Protein AF-F4B490-F1 (afdb_monomer)

pLDDT: mean 90.3, std 10.62, range [52.94, 97.56]

Mean predicted aligned error: 4.83 Å

Foldseek 3Di:
DPFPKDKAKKKFKAFPVRDGPDIDRDPVVRVVVCVVVVHDPVGIDIDIDIDIDGD

Radius of gyration: 13.54 Å; Cα contacts (8 Å, |Δi|>4): 91; chains: 1; bounding box: 32×14×41 Å

Nearest PDB structures (foldseek):
  1k25-assembly4_D  TM=4.438E-01  e=3.889E+00  Streptococcus pneumoniae
  1ywl-assembly1_A  TM=3.295E-01  e=5.778E+00  Enterococcus faecalis
  8eao-assembly1_F  TM=2.983E-01  e=6.846E+00  Salmonella phage P22
  4les-assembly1_A  TM=2.894E-01  e=8.113E+00  Bacillus anthracis

Structure (mmCIF, N/CA/C/O backbone):
data_AF-F4B490-F1
#
_entry.id   AF-F4B490-F1
#
loop_
_atom_site.group_PDB
_atom_site.id
_atom_site.type_symbol
_atom_site.label_atom_id
_atom_site.label_alt_id
_atom_site.label_comp_id
_atom_site.label_asym_id
_atom_site.label_entity_id
_atom_site.label_seq_id
_atom_site.pdbx_PDB_ins_code
_atom_site.Cartn_x
_atom_site.Cartn_y
_atom_site.Cartn_z
_atom_site.occupancy
_atom_site.B_iso_or_equiv
_atom_site.auth_seq_id
_atom_site.auth_comp_id
_atom_site.auth_asym_id
_atom_site.auth_atom_id
_atom_site.pdbx_PDB_model_num
ATOM 1 N N . MET A 1 1 ? 19.028 3.181 -32.601 1.00 52.94 1 MET A N 1
ATOM 2 C CA . MET A 1 1 ? 19.278 3.044 -31.152 1.00 52.94 1 MET A CA 1
ATOM 3 C C . MET A 1 1 ? 18.140 2.222 -30.584 1.00 52.94 1 MET A C 1
ATOM 5 O O . MET A 1 1 ? 16.998 2.605 -30.786 1.00 52.94 1 MET A O 1
ATOM 9 N N . SER A 1 2 ? 18.423 1.062 -29.999 1.00 62.34 2 SER A N 1
ATOM 10 C CA . SER A 1 2 ? 17.414 0.260 -29.303 1.00 62.34 2 SER A CA 1
ATOM 11 C C . SER A 1 2 ? 17.016 0.988 -28.018 1.00 62.34 2 SER A C 1
ATOM 13 O O . SER A 1 2 ? 17.874 1.204 -27.165 1.00 62.34 2 SER A O 1
ATOM 1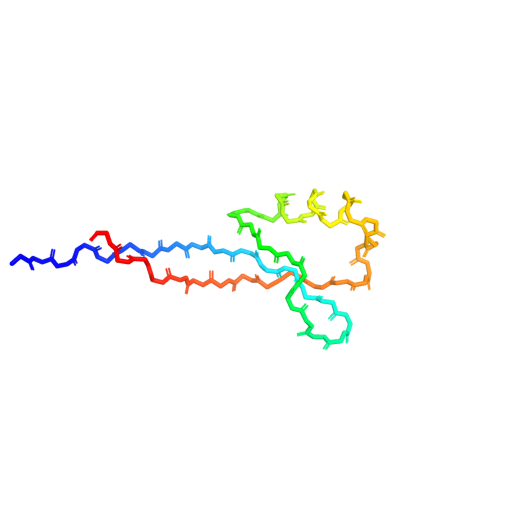5 N N . GLU A 1 3 ? 15.751 1.408 -27.909 1.00 64.00 3 GLU A N 1
ATOM 16 C CA . GLU A 1 3 ? 15.200 1.937 -26.655 1.00 64.00 3 GLU A CA 1
ATOM 17 C C . GLU A 1 3 ? 15.377 0.856 -25.577 1.00 64.00 3 GLU A C 1
ATOM 19 O O . GLU A 1 3 ? 14.837 -0.246 -25.702 1.00 64.00 3 GLU A O 1
ATOM 24 N N . ASN A 1 4 ? 16.171 1.139 -24.541 1.00 74.00 4 ASN A N 1
ATOM 25 C CA . ASN A 1 4 ? 16.283 0.245 -23.395 1.00 74.00 4 ASN A CA 1
ATOM 26 C C . ASN A 1 4 ? 14.994 0.371 -22.586 1.00 74.00 4 ASN A C 1
ATOM 28 O O . ASN A 1 4 ? 14.787 1.317 -21.829 1.00 74.00 4 ASN A O 1
ATOM 32 N N . ILE A 1 5 ? 14.099 -0.587 -22.793 1.00 74.38 5 ILE A N 1
ATOM 33 C CA . ILE A 1 5 ? 12.869 -0.703 -22.027 1.00 74.38 5 ILE A CA 1
ATOM 34 C C . ILE A 1 5 ? 13.220 -1.302 -20.666 1.00 74.38 5 ILE A C 1
ATOM 36 O O . 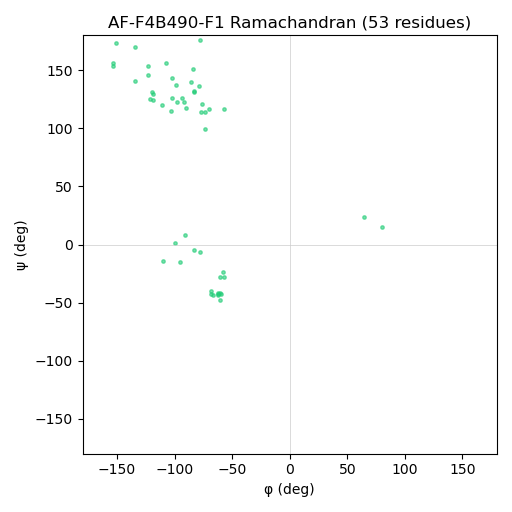ILE A 1 5 ? 13.609 -2.469 -20.583 1.00 74.38 5 ILE A O 1
ATOM 40 N N . LYS A 1 6 ? 13.048 -0.529 -19.591 1.00 81.81 6 LYS A N 1
ATOM 41 C CA . LYS A 1 6 ? 13.190 -1.033 -18.225 1.00 81.81 6 LYS A CA 1
ATOM 42 C C . LYS A 1 6 ? 11.812 -1.370 -17.669 1.00 81.81 6 LYS A C 1
ATOM 44 O O . LYS A 1 6 ? 10.928 -0.521 -17.619 1.00 81.81 6 LYS A O 1
ATOM 49 N N . LEU A 1 7 ? 11.617 -2.614 -17.244 1.00 84.06 7 LEU A N 1
ATOM 50 C CA . LEU A 1 7 ? 10.414 -3.016 -16.516 1.00 84.06 7 LEU A CA 1
ATOM 51 C C . LEU A 1 7 ? 10.674 -2.861 -15.020 1.00 84.06 7 LEU A C 1
ATOM 53 O O . LEU A 1 7 ? 11.614 -3.451 -14.487 1.00 84.06 7 LEU A O 1
ATOM 57 N N . VAL A 1 8 ? 9.846 -2.067 -14.346 1.00 88.56 8 VAL A N 1
ATOM 58 C CA . VAL A 1 8 ? 9.948 -1.807 -12.909 1.00 88.56 8 VAL A CA 1
ATOM 59 C C . VAL A 1 8 ? 8.672 -2.271 -12.228 1.00 88.56 8 VAL A C 1
ATOM 61 O O . VAL A 1 8 ? 7.561 -1.962 -12.659 1.00 88.56 8 VAL A O 1
ATOM 64 N N . ARG A 1 9 ? 8.828 -3.036 -11.149 1.00 91.75 9 ARG A N 1
ATOM 65 C CA . ARG A 1 9 ? 7.711 -3.429 -10.296 1.00 91.75 9 ARG A CA 1
ATOM 66 C C . ARG A 1 9 ? 7.426 -2.305 -9.301 1.00 91.75 9 ARG A C 1
ATOM 68 O O . ARG A 1 9 ? 8.343 -1.815 -8.649 1.00 91.75 9 ARG A O 1
ATOM 75 N N . LYS A 1 10 ? 6.160 -1.919 -9.190 1.00 94.81 10 LYS A N 1
ATOM 76 C CA . LYS A 1 10 ? 5.652 -0.952 -8.214 1.00 94.81 10 LYS A CA 1
ATOM 77 C C . LYS A 1 10 ? 4.544 -1.590 -7.387 1.00 94.81 10 LYS A C 1
ATOM 79 O O . LYS A 1 10 ? 3.858 -2.502 -7.852 1.00 94.81 10 LYS A O 1
ATOM 84 N N . TYR A 1 11 ? 4.370 -1.085 -6.178 1.00 96.88 11 TYR A N 1
ATOM 85 C CA . TYR A 1 11 ? 3.338 -1.496 -5.238 1.00 96.88 11 TYR A CA 1
ATOM 86 C C . TYR A 1 11 ? 2.453 -0.287 -4.954 1.00 96.88 11 TYR A C 1
ATOM 88 O O . TYR A 1 11 ? 2.964 0.795 -4.678 1.00 96.88 11 TYR A O 1
ATOM 96 N N . LEU A 1 12 ? 1.140 -0.453 -5.080 1.00 96.88 12 LEU A N 1
ATOM 97 C CA . LEU A 1 12 ? 0.152 0.612 -4.932 1.00 96.88 12 LEU A CA 1
ATOM 98 C C . LEU A 1 12 ? -0.780 0.273 -3.776 1.00 96.88 12 LEU A C 1
ATOM 100 O O . LEU A 1 12 ? -1.407 -0.784 -3.814 1.00 96.88 12 LEU A O 1
ATOM 104 N N . ALA A 1 13 ? -0.904 1.161 -2.791 1.00 97.56 13 ALA A N 1
ATOM 105 C CA . ALA A 1 13 ? -1.959 1.046 -1.789 1.00 97.56 13 ALA A CA 1
ATOM 106 C C . ALA A 1 13 ? -3.257 1.641 -2.331 1.00 97.56 13 ALA A C 1
ATOM 108 O O . ALA A 1 13 ? -3.257 2.767 -2.840 1.00 97.56 13 ALA A O 1
ATOM 109 N N . ILE A 1 14 ? -4.349 0.897 -2.186 1.00 97.25 14 ILE A N 1
ATOM 110 C CA . ILE A 1 14 ? -5.686 1.285 -2.622 1.00 97.25 14 ILE A CA 1
ATOM 111 C C . ILE A 1 14 ? -6.631 1.279 -1.428 1.00 97.25 14 ILE A C 1
ATOM 113 O O . ILE A 1 14 ? -6.727 0.266 -0.741 1.00 97.25 14 ILE A O 1
ATOM 117 N N . ASP A 1 15 ? -7.312 2.399 -1.186 1.00 95.06 15 ASP A N 1
ATOM 118 C CA . ASP A 1 15 ? -8.291 2.526 -0.102 1.00 95.06 15 ASP A CA 1
ATOM 119 C C . ASP A 1 15 ? -9.646 1.865 -0.435 1.00 95.06 15 ASP A C 1
ATOM 121 O O . ASP A 1 15 ? -9.895 1.388 -1.546 1.00 95.06 15 ASP A O 1
ATOM 125 N N . GLU A 1 16 ? -10.563 1.867 0.533 1.00 92.38 16 GLU A N 1
ATOM 126 C CA . GLU A 1 16 ? -11.928 1.334 0.389 1.00 92.38 16 GLU A CA 1
ATOM 127 C C . GLU A 1 16 ? -12.754 1.991 -0.735 1.00 92.38 16 GLU A C 1
ATOM 129 O O . GLU A 1 16 ? -13.663 1.374 -1.292 1.00 92.38 16 GLU A O 1
ATOM 134 N N . ASN A 1 17 ? -12.401 3.219 -1.119 1.00 94.88 17 ASN A N 1
ATOM 135 C CA . ASN A 1 17 ? -13.034 3.973 -2.199 1.00 94.88 17 ASN A CA 1
ATOM 136 C C . ASN A 1 17 ? -12.347 3.740 -3.555 1.00 94.88 17 ASN A C 1
ATOM 138 O O . ASN A 1 17 ? -12.694 4.386 -4.544 1.00 94.88 17 ASN A O 1
ATOM 142 N N . ARG A 1 18 ? -11.404 2.791 -3.620 1.00 91.75 18 ARG A N 1
ATOM 143 C CA . ARG A 1 18 ? -10.596 2.445 -4.796 1.00 91.75 18 ARG A CA 1
ATOM 144 C C . ARG A 1 18 ? -9.658 3.558 -5.266 1.00 91.75 18 ARG A C 1
ATOM 146 O O . ARG A 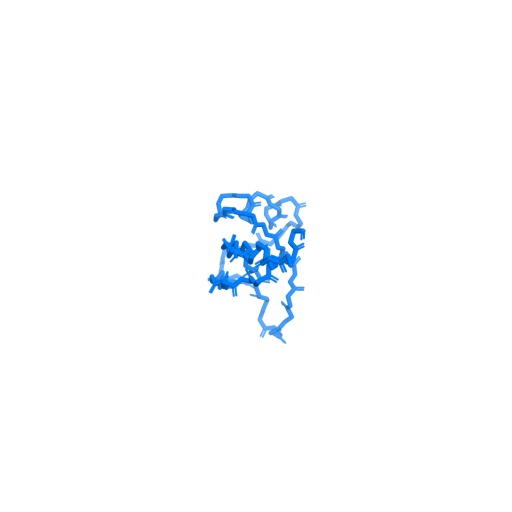1 18 ? -9.243 3.561 -6.426 1.00 91.75 18 ARG A O 1
ATOM 153 N N . ASN A 1 19 ? -9.283 4.476 -4.381 1.00 95.62 19 ASN A N 1
ATOM 154 C CA . ASN A 1 19 ? -8.287 5.497 -4.681 1.00 95.62 19 ASN A CA 1
ATOM 155 C C . ASN A 1 19 ? -6.882 4.958 -4.429 1.00 95.62 19 ASN A C 1
ATOM 157 O O . ASN A 1 19 ? -6.632 4.310 -3.414 1.00 95.62 19 ASN A O 1
ATOM 161 N N . ILE A 1 20 ? -5.940 5.290 -5.315 1.00 96.00 20 ILE A N 1
ATOM 162 C CA . ILE A 1 20 ? -4.518 5.055 -5.056 1.00 96.00 20 ILE A CA 1
ATOM 163 C C . ILE A 1 20 ? -4.058 6.087 -4.029 1.00 96.00 20 ILE A C 1
ATOM 165 O O . ILE A 1 20 ? -4.020 7.285 -4.309 1.00 96.00 20 ILE A O 1
ATOM 169 N N . VAL A 1 21 ? -3.694 5.613 -2.845 1.00 96.62 21 VAL A N 1
ATOM 170 C CA . VAL A 1 21 ? -3.319 6.460 -1.707 1.00 96.62 21 VAL A CA 1
ATOM 171 C C . VAL A 1 21 ? -1.830 6.383 -1.380 1.00 96.62 21 VAL A C 1
ATOM 173 O O . VAL A 1 21 ? -1.324 7.261 -0.683 1.00 96.62 21 VAL A O 1
ATOM 176 N N . ALA A 1 22 ? -1.093 5.407 -1.915 1.00 96.88 22 ALA A N 1
ATOM 177 C CA . ALA A 1 22 ? 0.370 5.365 -1.868 1.00 96.88 22 ALA A CA 1
ATOM 178 C C . ALA A 1 22 ? 0.953 4.564 -3.044 1.00 96.88 22 ALA A C 1
ATOM 180 O O . ALA A 1 22 ? 0.288 3.688 -3.593 1.00 96.88 22 ALA A O 1
ATOM 181 N N . GLU A 1 23 ? 2.206 4.851 -3.396 1.00 96.75 23 GLU A N 1
ATOM 182 C CA . GLU A 1 23 ? 3.020 4.082 -4.343 1.00 96.75 23 GLU A CA 1
ATOM 183 C C . GLU A 1 23 ? 4.417 3.875 -3.742 1.00 96.75 23 GLU A C 1
ATOM 185 O O . GLU A 1 23 ? 4.958 4.793 -3.127 1.00 96.75 23 GLU A O 1
ATOM 190 N N . GLY A 1 24 ? 4.993 2.690 -3.939 1.00 95.44 24 GLY A N 1
ATOM 191 C CA . GLY A 1 24 ? 6.344 2.339 -3.507 1.00 95.44 24 GLY A CA 1
ATOM 192 C C . GLY A 1 24 ? 6.995 1.292 -4.412 1.00 95.44 24 GLY A C 1
ATOM 193 O O . GLY A 1 24 ? 6.380 0.753 -5.339 1.00 95.44 24 GLY A O 1
ATOM 194 N N . ASN A 1 25 ? 8.270 1.014 -4.161 1.00 94.88 25 ASN A N 1
ATOM 195 C CA . ASN A 1 25 ? 9.083 0.029 -4.877 1.00 94.88 25 ASN A CA 1
ATOM 196 C C . ASN A 1 25 ? 9.122 -1.330 -4.168 1.00 94.88 25 ASN A C 1
ATOM 198 O O . ASN A 1 25 ? 9.492 -2.326 -4.790 1.00 94.88 25 ASN A O 1
ATOM 202 N N . SER A 1 26 ? 8.714 -1.387 -2.901 1.00 95.31 26 SER A N 1
ATOM 203 C CA . SER A 1 26 ? 8.492 -2.626 -2.157 1.00 95.31 26 SER A CA 1
ATOM 204 C C . SER A 1 26 ? 7.169 -2.583 -1.394 1.00 95.31 26 SER A C 1
ATOM 206 O O . SER A 1 26 ? 6.504 -1.548 -1.319 1.00 95.31 26 SER A O 1
ATOM 208 N N . TRP A 1 27 ? 6.776 -3.732 -0.853 1.00 94.81 27 TRP A N 1
ATOM 209 C CA . TRP A 1 27 ? 5.580 -3.839 -0.027 1.00 94.81 27 TRP A CA 1
ATOM 210 C C . TRP A 1 27 ? 5.764 -3.099 1.303 1.00 94.81 27 TRP A C 1
ATOM 212 O O . TRP A 1 27 ? 4.886 -2.354 1.725 1.00 94.81 27 TRP A O 1
ATOM 222 N N . GLU A 1 28 ? 6.938 -3.249 1.911 1.00 95.75 28 GLU A N 1
ATOM 223 C CA . GLU A 1 28 ? 7.328 -2.638 3.182 1.00 95.75 28 GLU A CA 1
ATOM 224 C C . GLU A 1 28 ? 7.339 -1.109 3.084 1.00 95.75 28 GLU A C 1
ATOM 226 O O . GLU A 1 28 ? 6.816 -0.434 3.965 1.00 95.75 28 GLU A O 1
ATOM 231 N N . GLU A 1 29 ? 7.851 -0.554 1.977 1.00 97.19 29 GLU A N 1
ATOM 232 C CA . GLU A 1 29 ? 7.829 0.893 1.732 1.00 97.19 29 GLU A CA 1
ATOM 233 C C . GLU A 1 29 ? 6.389 1.426 1.709 1.00 97.19 29 GLU A C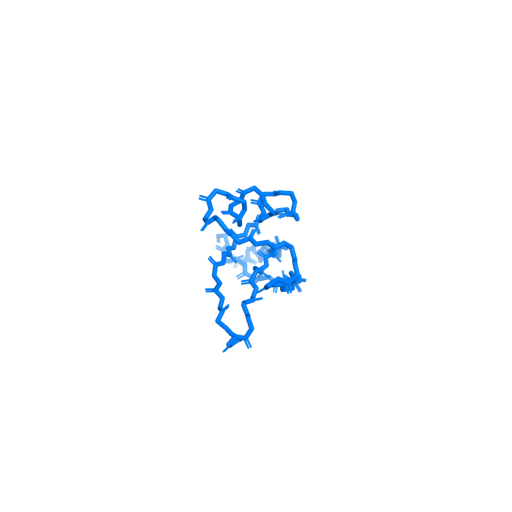 1
ATOM 235 O O . GLU A 1 29 ? 6.090 2.465 2.299 1.00 97.19 29 GLU A O 1
ATOM 240 N N . VAL A 1 30 ? 5.474 0.700 1.060 1.00 97.38 30 VAL A N 1
ATOM 241 C CA . VAL A 1 30 ? 4.058 1.077 1.020 1.00 97.38 30 VAL A CA 1
ATOM 242 C C . VAL A 1 30 ? 3.421 0.970 2.403 1.00 97.38 30 VAL A C 1
ATOM 244 O O . VAL A 1 30 ? 2.705 1.889 2.797 1.00 97.38 30 VAL A O 1
ATOM 247 N N . GLU A 1 31 ? 3.690 -0.092 3.163 1.00 96.00 31 GLU A N 1
ATOM 248 C CA . GLU A 1 31 ? 3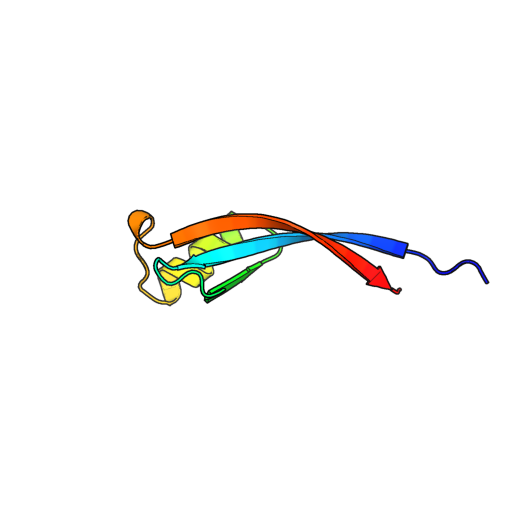.159 -0.239 4.524 1.00 96.00 31 GLU A CA 1
ATOM 249 C C . GLU A 1 31 ? 3.657 0.875 5.458 1.00 96.00 31 GLU A C 1
ATOM 251 O O . GLU A 1 31 ? 2.838 1.476 6.155 1.00 96.00 31 GLU A O 1
ATOM 256 N N . GLU A 1 32 ? 4.940 1.251 5.396 1.00 97.12 32 GLU A N 1
ATOM 257 C CA . GLU A 1 32 ? 5.479 2.390 6.152 1.00 97.12 32 GLU A CA 1
ATOM 258 C C . GLU A 1 32 ? 4.805 3.718 5.778 1.00 97.12 32 GLU A C 1
ATOM 260 O O . GLU A 1 32 ? 4.518 4.548 6.647 1.00 97.12 32 GLU A O 1
ATOM 265 N N . ILE A 1 33 ? 4.564 3.955 4.482 1.00 97.50 33 ILE A N 1
ATOM 266 C CA . ILE A 1 33 ? 3.856 5.157 4.018 1.00 97.50 33 ILE A CA 1
ATOM 267 C C . ILE A 1 33 ? 2.430 5.167 4.577 1.00 97.50 33 ILE A C 1
ATOM 269 O O . ILE A 1 33 ? 1.955 6.211 5.029 1.00 97.50 33 ILE A O 1
ATOM 273 N N . MET A 1 34 ? 1.746 4.024 4.552 1.00 96.94 34 MET A N 1
ATOM 274 C CA . MET A 1 34 ? 0.369 3.904 5.026 1.00 96.94 34 MET A CA 1
ATOM 275 C C . MET A 1 34 ? 0.265 4.079 6.544 1.00 96.94 34 MET A C 1
ATOM 277 O O . MET A 1 34 ? -0.623 4.798 7.007 1.00 96.94 34 MET A O 1
ATOM 281 N N . GLU A 1 35 ? 1.205 3.522 7.310 1.00 96.50 35 GLU A N 1
ATOM 282 C CA . GLU A 1 35 ? 1.299 3.725 8.759 1.00 96.50 35 GLU A CA 1
ATOM 283 C C . GLU A 1 35 ? 1.509 5.206 9.101 1.00 96.50 35 GLU A C 1
ATOM 285 O O . GLU A 1 35 ? 0.760 5.770 9.899 1.00 96.50 35 GLU A O 1
ATOM 290 N N . LYS A 1 36 ? 2.451 5.881 8.425 1.00 97.12 36 LYS A N 1
ATOM 291 C CA . LYS A 1 36 ? 2.707 7.326 8.604 1.00 97.12 36 LYS A CA 1
ATOM 292 C C . LYS A 1 36 ? 1.490 8.190 8.260 1.00 97.12 36 LYS A C 1
ATOM 294 O O . LYS A 1 36 ? 1.333 9.275 8.815 1.00 97.12 36 LYS A O 1
ATOM 299 N N . LYS A 1 37 ? 0.620 7.720 7.360 1.00 95.56 37 LYS A N 1
ATOM 300 C CA . LYS A 1 37 ? -0.650 8.376 7.004 1.00 95.56 37 LYS A CA 1
ATOM 301 C C . LYS A 1 37 ? -1.800 8.050 7.964 1.00 95.56 37 LYS A C 1
ATOM 303 O O . LYS A 1 37 ? -2.876 8.622 7.813 1.00 95.56 37 LYS A O 1
ATOM 308 N N . GLY A 1 38 ? -1.594 7.157 8.933 1.00 96.00 38 GLY A N 1
ATOM 309 C CA . GLY A 1 38 ? -2.606 6.754 9.909 1.00 96.00 38 GLY A CA 1
ATOM 310 C C . GLY A 1 38 ? -3.609 5.717 9.397 1.00 96.00 38 GLY A C 1
ATOM 311 O O . GLY A 1 38 ? -4.646 5.517 10.031 1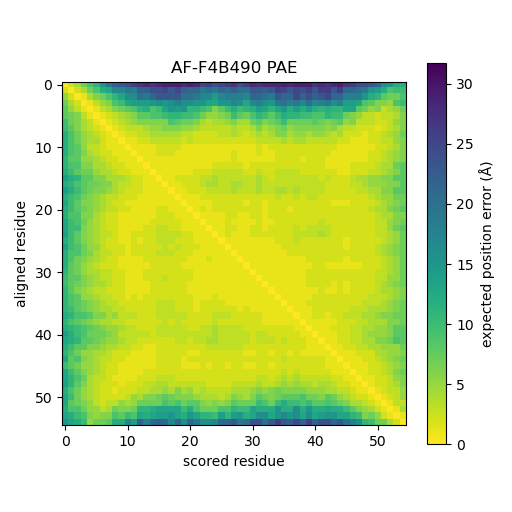.00 96.00 38 GLY A O 1
ATOM 312 N N . TYR A 1 39 ? -3.327 5.051 8.273 1.00 94.94 39 TYR A N 1
ATOM 313 C CA . TYR A 1 39 ? -4.170 3.966 7.772 1.00 94.94 39 TYR A CA 1
ATOM 314 C C . TYR A 1 39 ? -3.905 2.672 8.541 1.00 94.94 39 TYR A C 1
ATOM 316 O O . TYR A 1 39 ? -2.760 2.268 8.742 1.00 94.94 39 TYR A O 1
ATOM 324 N N . LYS A 1 40 ? -4.972 1.959 8.907 1.00 94.19 40 LYS A N 1
ATOM 325 C CA . LYS A 1 40 ? -4.874 0.584 9.413 1.00 94.19 40 LYS A CA 1
ATOM 326 C C . LYS A 1 40 ? -4.806 -0.400 8.253 1.00 94.19 40 LYS A C 1
ATOM 328 O O . LYS A 1 40 ? -5.411 -0.174 7.208 1.00 94.19 40 LYS A O 1
ATOM 333 N N . ARG A 1 41 ? -4.153 -1.547 8.462 1.00 90.56 41 ARG A N 1
ATOM 334 C CA . ARG A 1 41 ? -3.956 -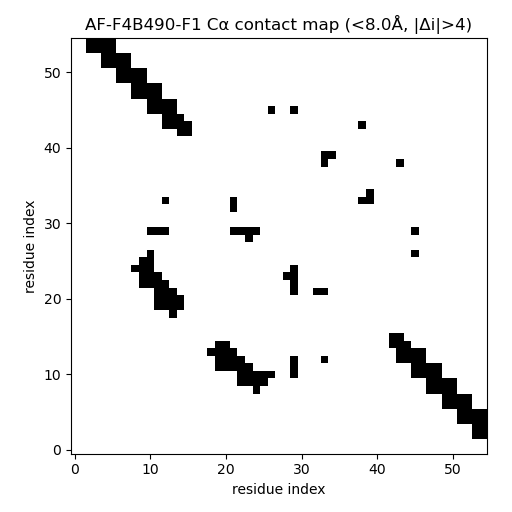2.565 7.415 1.00 90.56 41 ARG A CA 1
ATOM 335 C C . ARG A 1 41 ? -5.251 -3.085 6.781 1.00 90.56 41 ARG A C 1
ATOM 337 O O . ARG A 1 41 ? -5.226 -3.469 5.620 1.00 90.56 41 ARG A O 1
ATOM 344 N N . SER A 1 42 ? -6.363 -3.074 7.518 1.00 93.50 42 SER A N 1
ATOM 345 C CA . SER A 1 42 ? -7.690 -3.486 7.038 1.00 93.50 42 SER A CA 1
ATOM 346 C C . SER A 1 42 ? -8.407 -2.440 6.176 1.00 93.50 42 SER A C 1
ATOM 348 O O . SER A 1 42 ? -9.501 -2.714 5.699 1.00 93.50 42 SER A O 1
ATOM 350 N N . GLN A 1 43 ? -7.855 -1.231 6.042 1.00 94.12 43 GLN A N 1
ATOM 351 C CA . GLN A 1 43 ? -8.473 -0.113 5.313 1.00 94.12 43 GLN A CA 1
ATOM 352 C C . GLN A 1 43 ? -7.913 0.058 3.898 1.00 94.12 43 GLN A C 1
ATOM 354 O O . GLN A 1 43 ? -8.290 0.999 3.201 1.00 94.12 43 GLN A O 1
ATOM 359 N N . TYR A 1 44 ? -6.979 -0.802 3.493 1.00 96.19 44 TYR A N 1
ATOM 360 C CA . TYR A 1 44 ? -6.383 -0.748 2.171 1.00 96.19 44 TYR A CA 1
ATOM 361 C C . TYR A 1 44 ? -5.872 -2.112 1.716 1.00 96.19 44 TYR A C 1
ATOM 363 O O . TYR A 1 44 ? -5.458 -2.949 2.521 1.00 96.19 44 TYR A O 1
ATOM 371 N N . ASP A 1 45 ? -5.821 -2.284 0.403 1.00 96.44 45 ASP A N 1
ATOM 372 C CA . ASP A 1 45 ? -5.140 -3.389 -0.261 1.00 96.44 45 ASP A CA 1
ATOM 373 C C . ASP A 1 45 ? -3.867 -2.896 -0.944 1.00 96.44 45 ASP A C 1
ATOM 375 O O . ASP A 1 45 ? -3.744 -1.718 -1.277 1.00 96.44 45 ASP A O 1
ATOM 379 N N . ILE A 1 46 ? -2.90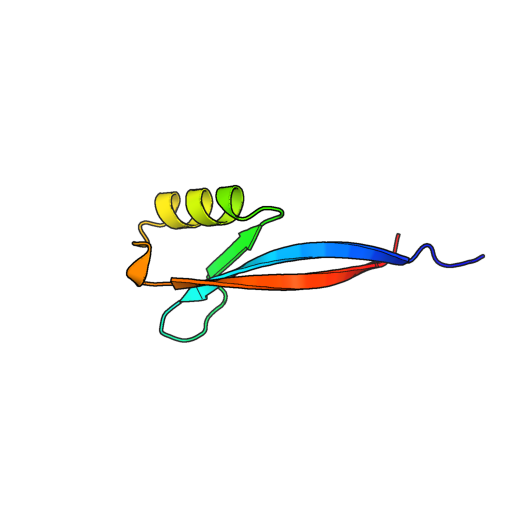9 -3.799 -1.164 1.00 96.25 46 ILE A N 1
ATOM 380 C CA . ILE A 1 46 ? -1.699 -3.500 -1.935 1.00 96.25 46 ILE A CA 1
ATOM 381 C C . ILE A 1 46 ? -1.755 -4.279 -3.246 1.00 96.25 46 ILE A C 1
ATOM 383 O O . ILE A 1 46 ? -1.788 -5.510 -3.250 1.00 96.25 46 ILE A O 1
ATOM 387 N N . LEU A 1 47 ? -1.737 -3.557 -4.366 1.00 95.62 47 LEU A N 1
ATOM 388 C CA . LEU A 1 47 ? -1.620 -4.126 -5.704 1.00 95.62 47 LEU A CA 1
ATOM 389 C C . LEU A 1 47 ? -0.185 -4.036 -6.208 1.00 95.62 47 LEU A C 1
ATOM 391 O O . LEU A 1 47 ? 0.465 -2.997 -6.113 1.00 95.62 47 LEU A O 1
ATOM 395 N N . THR A 1 48 ? 0.288 -5.109 -6.832 1.00 94.94 48 THR A N 1
ATOM 396 C CA . THR A 1 48 ? 1.556 -5.111 -7.562 1.00 94.94 48 THR A CA 1
ATOM 397 C C . THR A 1 48 ? 1.307 -4.812 -9.035 1.00 94.94 48 THR A C 1
ATOM 399 O O . THR A 1 48 ? 0.544 -5.515 -9.695 1.00 94.94 48 THR A O 1
ATOM 402 N N . VAL A 1 49 ? 1.991 -3.804 -9.574 1.00 92.75 49 VAL A N 1
ATOM 403 C CA . VAL A 1 49 ? 1.931 -3.442 -10.994 1.00 92.75 49 VAL A CA 1
ATOM 404 C C . VAL A 1 49 ? 3.325 -3.466 -11.611 1.00 92.75 49 VAL A C 1
ATOM 406 O O . VAL A 1 49 ? 4.320 -3.149 -10.960 1.00 92.75 49 VAL A O 1
ATOM 409 N N . VAL A 1 50 ? 3.409 -3.852 -12.882 1.00 90.31 50 VAL A N 1
ATOM 410 C CA . VAL A 1 50 ? 4.648 -3.776 -13.664 1.00 90.31 50 VAL A CA 1
ATOM 411 C C . VAL A 1 50 ? 4.520 -2.576 -14.591 1.00 90.31 50 VAL A C 1
ATOM 413 O O . VAL A 1 50 ? 3.647 -2.556 -15.456 1.00 90.31 50 VAL A O 1
ATOM 416 N N . LYS A 1 51 ? 5.360 -1.560 -14.385 1.00 86.12 51 LYS A N 1
ATOM 417 C CA . LYS A 1 51 ? 5.417 -0.364 -15.226 1.00 86.12 51 LYS A CA 1
ATOM 418 C C . LYS A 1 51 ? 6.607 -0.448 -16.171 1.00 86.12 51 LYS A C 1
ATOM 420 O O . LYS A 1 51 ? 7.677 -0.945 -15.819 1.00 86.12 51 LYS A O 1
ATOM 425 N N . GLN A 1 52 ? 6.399 0.057 -17.377 1.00 85.38 52 GLN A N 1
ATOM 426 C CA . GLN A 1 52 ? 7.454 0.255 -18.353 1.00 85.38 52 GLN A CA 1
ATOM 427 C C . GLN A 1 52 ? 8.030 1.659 -18.163 1.00 85.38 52 GLN A C 1
ATOM 429 O O . GLN A 1 52 ? 7.319 2.646 -18.338 1.00 85.38 52 GLN A O 1
ATOM 434 N N . GLU A 1 53 ? 9.305 1.753 -17.809 1.00 78.81 53 GLU A N 1
ATOM 435 C CA . GLU A 1 53 ? 10.048 3.008 -17.773 1.00 78.81 53 GLU A CA 1
ATOM 436 C C . GLU A 1 53 ? 10.938 3.078 -19.020 1.00 78.81 53 GLU A C 1
ATOM 438 O O . GLU A 1 53 ? 11.701 2.152 -19.320 1.00 78.81 53 GLU A O 1
ATOM 443 N N . LYS A 1 54 ? 10.810 4.169 -19.782 1.00 68.62 54 LYS A N 1
ATOM 444 C CA . LYS A 1 54 ? 11.746 4.470 -20.869 1.00 68.62 54 LYS A CA 1
ATOM 445 C C . LYS A 1 54 ? 13.031 5.012 -20.239 1.00 68.62 54 LYS A C 1
ATOM 447 O O . LYS A 1 54 ? 12.956 5.987 -19.495 1.00 68.62 54 LYS A O 1
ATOM 452 N N . SER A 1 55 ? 14.160 4.339 -20.482 1.00 61.22 55 SER A N 1
ATOM 453 C CA . SER A 1 55 ? 15.501 4.832 -20.120 1.00 61.22 55 SER A CA 1
ATOM 454 C C . SER A 1 55 ? 16.032 5.823 -21.143 1.00 61.22 55 SER A C 1
ATOM 456 O O . SER A 1 55 ? 15.730 5.634 -22.344 1.00 61.22 55 SER A O 1
#

Organism: Acidianus hospitalis (strain W1) (NCBI:t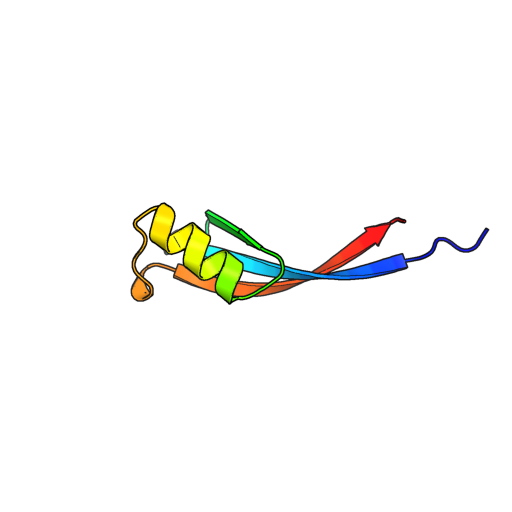xid933801)

Solvent-accessible surface area (backbone atoms only — not comparable to full-atom values): 3341 Å² total; per-residue (Å²): 133,83,78,54,75,41,80,44,64,35,26,33,33,27,38,88,86,70,42,80,78,42,72,26,75,41,68,66,57,34,50,54,53,37,49,77,70,71,52,56,78,91,54,43,50,78,46,81,44,80,43,82,42,84,107

Sequence (55 aa):
MSENIKLVRKYLAIDENRNIVAEGNSWEEVEEIMEKKGYKRSQYDILTVVKQEKS

Secondary structure (DSSP, 8-state):
----EEEEEEEEEEETTS-EEEEESSHHHHHHHHHHTT--GGGEEEEEEEEEEE-